Protein AF-A0AAD8J987-F1 (afdb_monomer_lite)

Radius of gyration: 21.92 Å; chains: 1; bounding box: 45×26×71 Å

Structure (mmCIF, N/CA/C/O backbone):
data_AF-A0AAD8J987-F1
#
_entry.id   AF-A0AAD8J987-F1
#
loop_
_atom_site.group_PDB
_atom_site.id
_atom_site.type_symbol
_atom_site.label_atom_id
_atom_site.label_alt_id
_atom_site.label_comp_id
_atom_site.label_asym_id
_atom_site.label_entity_id
_atom_site.label_seq_id
_atom_site.pdbx_PDB_ins_code
_atom_site.Cartn_x
_atom_site.Cartn_y
_atom_site.Cartn_z
_atom_site.occupancy
_atom_site.B_iso_or_equiv
_atom_site.auth_seq_id
_atom_site.auth_comp_id
_atom_site.auth_asym_id
_atom_site.auth_atom_id
_atom_site.pdbx_PDB_model_num
ATOM 1 N N . MET A 1 1 ? 17.288 -4.362 9.609 1.00 29.39 1 MET A N 1
ATOM 2 C CA . MET A 1 1 ? 17.900 -5.371 8.721 1.00 29.39 1 MET A CA 1
ATOM 3 C C . MET A 1 1 ? 17.746 -4.877 7.291 1.00 29.39 1 MET A C 1
ATOM 5 O O . MET A 1 1 ? 16.664 -4.989 6.729 1.00 29.39 1 MET A O 1
ATOM 9 N N . ALA A 1 2 ? 18.769 -4.195 6.774 1.00 28.31 2 ALA A N 1
ATOM 10 C CA . ALA A 1 2 ? 18.808 -3.710 5.397 1.00 28.31 2 ALA A CA 1
ATOM 11 C C . ALA A 1 2 ? 19.316 -4.857 4.513 1.00 28.31 2 ALA A C 1
ATOM 13 O O . ALA A 1 2 ? 20.365 -5.428 4.800 1.00 28.31 2 ALA A O 1
ATOM 14 N N . GLY A 1 3 ? 18.532 -5.257 3.512 1.00 29.38 3 GLY A N 1
ATOM 15 C CA . GLY A 1 3 ? 18.924 -6.315 2.585 1.00 29.38 3 GLY A CA 1
ATOM 16 C C . GLY A 1 3 ? 20.045 -5.828 1.674 1.00 29.38 3 GLY A C 1
ATOM 17 O O . GLY A 1 3 ? 19.872 -4.836 0.972 1.00 29.38 3 GLY A O 1
ATOM 18 N N . ASN A 1 4 ? 21.178 -6.524 1.713 1.00 33.88 4 ASN A N 1
ATOM 19 C CA . ASN A 1 4 ? 22.335 -6.299 0.857 1.00 33.88 4 ASN A CA 1
ATOM 20 C C . ASN A 1 4 ? 22.061 -6.969 -0.504 1.00 33.88 4 ASN A C 1
ATOM 22 O O . ASN A 1 4 ? 22.021 -8.197 -0.573 1.00 33.88 4 ASN A O 1
ATOM 26 N N . TYR A 1 5 ? 21.802 -6.188 -1.556 1.00 32.53 5 TYR A N 1
ATOM 27 C CA . TYR A 1 5 ? 21.678 -6.704 -2.926 1.00 32.53 5 TYR A CA 1
ATOM 28 C C . TYR A 1 5 ? 23.021 -6.546 -3.658 1.00 32.53 5 TYR A C 1
ATOM 30 O O . TYR A 1 5 ? 23.649 -5.496 -3.522 1.00 32.53 5 TYR A O 1
ATOM 38 N N . PRO A 1 6 ? 23.478 -7.563 -4.414 1.00 37.44 6 PRO A N 1
ATOM 39 C CA . PRO A 1 6 ? 24.768 -7.537 -5.097 1.00 37.44 6 PRO A CA 1
ATOM 40 C C . PRO A 1 6 ? 24.805 -6.422 -6.149 1.00 37.44 6 PRO A C 1
ATOM 42 O O . PRO A 1 6 ? 23.872 -6.274 -6.940 1.00 37.44 6 PRO A O 1
ATOM 45 N N . GLY A 1 7 ? 25.886 -5.639 -6.122 1.00 33.97 7 GLY A N 1
ATOM 46 C CA . GLY A 1 7 ? 26.123 -4.516 -7.021 1.00 33.97 7 GLY A CA 1
ATOM 47 C C . GLY A 1 7 ? 26.301 -4.985 -8.458 1.00 33.97 7 GLY A C 1
ATOM 48 O O . GLY A 1 7 ? 27.303 -5.609 -8.794 1.00 33.97 7 GLY A O 1
ATOM 49 N N . TYR A 1 8 ? 25.318 -4.676 -9.296 1.00 37.12 8 TYR A N 1
ATOM 50 C CA . TYR A 1 8 ? 25.505 -4.584 -10.735 1.00 37.12 8 TYR A CA 1
ATOM 51 C C . TYR A 1 8 ? 25.713 -3.102 -11.049 1.00 37.12 8 TYR A C 1
ATOM 53 O O . TYR A 1 8 ? 24.904 -2.263 -10.650 1.00 37.12 8 TYR A O 1
ATOM 61 N N . GLU A 1 9 ? 26.829 -2.769 -11.695 1.00 33.47 9 GLU A N 1
ATOM 62 C CA . GLU A 1 9 ? 27.064 -1.420 -12.202 1.00 33.47 9 GLU A CA 1
ATOM 63 C C . GLU A 1 9 ? 26.035 -1.148 -13.301 1.00 33.47 9 GLU A C 1
ATOM 65 O O . GLU A 1 9 ? 26.096 -1.705 -14.397 1.00 33.47 9 GLU A O 1
ATOM 70 N N . VAL A 1 10 ? 25.028 -0.341 -12.969 1.00 39.53 10 VAL A N 1
ATOM 71 C CA . VAL A 1 10 ? 24.023 0.126 -13.922 1.00 39.53 10 VAL A CA 1
ATOM 72 C C . VAL A 1 10 ? 24.695 1.176 -14.788 1.00 39.53 10 VAL A C 1
ATOM 74 O O . VAL A 1 10 ? 24.845 2.324 -14.374 1.00 39.53 10 VAL A O 1
ATOM 77 N N . CYS A 1 11 ? 25.126 0.786 -15.984 1.00 34.94 11 CYS A N 1
ATOM 78 C CA . CYS A 1 11 ? 25.529 1.750 -16.995 1.00 34.94 11 CYS A CA 1
ATOM 79 C C . CYS A 1 11 ? 24.291 2.601 -17.324 1.00 34.94 11 CYS A C 1
ATOM 81 O O . CYS A 1 11 ? 23.298 2.104 -17.844 1.00 34.94 11 CYS A O 1
ATOM 83 N N . SER A 1 12 ? 24.288 3.875 -16.939 1.00 37.88 12 SER A N 1
ATOM 84 C CA . SER A 1 12 ? 23.154 4.779 -17.132 1.00 37.88 12 SER A CA 1
ATOM 85 C C . SER A 1 12 ? 23.050 5.186 -18.604 1.00 37.88 12 SER A C 1
ATOM 87 O O . SER A 1 12 ? 23.701 6.128 -19.052 1.00 37.88 12 SER A O 1
ATOM 89 N N . ILE A 1 13 ? 22.237 4.463 -19.381 1.00 47.31 13 ILE A N 1
ATOM 90 C CA . ILE A 1 13 ? 22.050 4.715 -20.823 1.00 47.31 13 ILE A CA 1
ATOM 91 C C . ILE A 1 13 ? 21.014 5.835 -21.105 1.00 47.31 13 ILE A C 1
ATOM 93 O O . ILE A 1 13 ? 20.902 6.311 -22.243 1.00 47.31 13 ILE A O 1
ATOM 97 N N . TYR A 1 14 ? 20.305 6.321 -20.079 1.00 47.50 14 TYR A N 1
ATOM 98 C CA . TYR A 1 14 ? 19.336 7.424 -20.155 1.00 47.50 14 TYR A CA 1
ATOM 99 C C . TYR A 1 14 ? 19.762 8.520 -19.173 1.00 47.50 14 TYR A C 1
ATOM 101 O O . TYR A 1 14 ? 19.883 8.244 -17.984 1.00 47.50 14 TYR A O 1
ATOM 109 N N . GLY A 1 15 ? 20.081 9.712 -19.692 1.00 45.66 15 GLY A N 1
ATOM 110 C CA . GLY A 1 15 ? 20.796 10.770 -18.964 1.00 45.66 15 GLY A CA 1
ATOM 111 C C . GLY A 1 15 ? 20.169 11.161 -17.629 1.00 45.66 15 GLY A C 1
ATOM 112 O O . GLY A 1 15 ? 18.961 11.101 -17.511 1.00 45.66 15 GLY A O 1
ATOM 113 N N . ASP A 1 16 ? 21.002 11.530 -16.656 1.00 51.84 16 ASP A N 1
ATOM 114 C CA . ASP A 1 16 ? 20.783 12.301 -15.414 1.00 51.84 16 ASP A CA 1
ATOM 115 C C . ASP A 1 16 ? 19.440 12.193 -14.646 1.00 51.84 16 ASP A C 1
ATOM 117 O O . ASP A 1 16 ? 19.134 13.042 -13.808 1.00 51.84 16 ASP A O 1
ATOM 121 N N . TYR A 1 17 ? 18.608 11.177 -14.877 1.00 58.97 17 TYR A N 1
ATOM 122 C CA . TYR A 1 17 ? 17.356 10.986 -14.149 1.00 58.97 17 TYR A CA 1
ATOM 123 C C . TYR A 1 17 ? 17.608 10.083 -12.941 1.00 58.97 17 TYR A C 1
ATOM 125 O O . TYR A 1 17 ? 17.593 8.856 -13.044 1.00 58.97 17 TYR A O 1
ATOM 133 N N . GLU A 1 18 ? 17.834 10.692 -11.77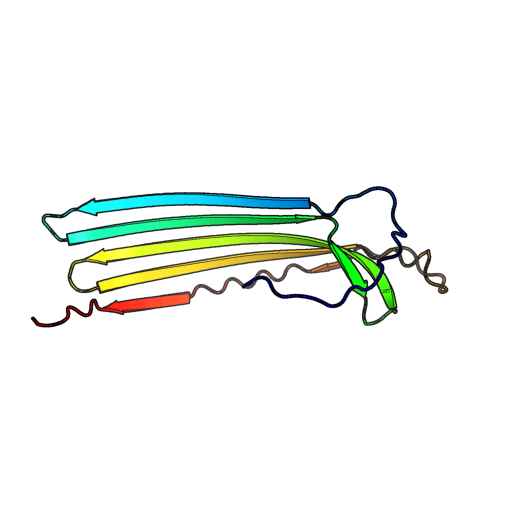7 1.00 74.38 18 GLU A N 1
ATOM 134 C CA . GLU A 1 18 ? 17.949 9.956 -10.518 1.00 74.38 18 GLU A CA 1
ATOM 135 C C . GLU A 1 18 ? 16.638 9.233 -10.170 1.00 74.38 18 GLU A C 1
ATOM 137 O O . GLU A 1 18 ? 15.532 9.769 -10.327 1.00 74.38 18 GLU A O 1
ATOM 142 N N . THR A 1 19 ? 16.750 8.006 -9.650 1.00 83.19 19 THR A N 1
ATOM 143 C CA . THR A 1 19 ? 15.592 7.289 -9.113 1.00 83.19 19 THR A CA 1
ATOM 144 C C . THR A 1 19 ? 15.018 8.072 -7.936 1.00 83.19 19 THR A C 1
ATOM 146 O O . THR A 1 19 ? 15.697 8.327 -6.942 1.00 83.19 19 THR A O 1
ATOM 149 N N . THR A 1 20 ? 13.736 8.422 -8.024 1.00 85.38 20 THR A N 1
ATOM 150 C CA . THR A 1 20 ? 13.057 9.197 -6.981 1.00 85.38 20 THR A CA 1
ATOM 151 C C . THR A 1 20 ? 12.069 8.340 -6.213 1.00 85.38 20 THR A C 1
ATOM 153 O O . THR A 1 20 ? 11.263 7.605 -6.786 1.00 85.38 20 THR A O 1
ATOM 156 N N . TYR A 1 21 ? 12.091 8.496 -4.891 1.00 87.50 21 TYR A N 1
ATOM 157 C CA . TYR A 1 21 ? 11.212 7.793 -3.966 1.00 87.50 21 TYR A CA 1
ATOM 158 C C . TYR A 1 21 ? 10.413 8.820 -3.169 1.00 87.50 21 TYR A C 1
ATOM 160 O O . TYR A 1 21 ? 10.977 9.689 -2.507 1.00 87.50 21 TYR A O 1
ATOM 168 N N . SER A 1 22 ? 9.089 8.715 -3.191 1.00 87.69 22 SER A N 1
ATOM 169 C CA . SER A 1 22 ? 8.215 9.531 -2.351 1.00 87.69 22 SER A CA 1
ATOM 170 C C . SER A 1 22 ? 7.238 8.642 -1.607 1.00 87.69 22 SER A C 1
ATOM 172 O O . SER A 1 22 ? 6.641 7.728 -2.179 1.00 87.69 22 SER A O 1
ATOM 174 N N . SER A 1 23 ? 7.054 8.916 -0.318 1.00 90.06 23 SER A N 1
ATOM 175 C CA . SER A 1 23 ? 6.024 8.256 0.470 1.00 90.06 23 SER A CA 1
ATOM 176 C C . SER A 1 23 ? 5.299 9.256 1.355 1.00 90.06 23 SER A C 1
ATOM 178 O O . SER A 1 23 ? 5.915 10.098 2.007 1.00 90.06 23 SER A O 1
ATOM 180 N N . LYS A 1 24 ? 3.973 9.158 1.382 1.00 90.12 24 LYS A N 1
ATOM 181 C CA . LYS A 1 24 ? 3.101 9.923 2.271 1.00 90.12 24 LYS A CA 1
ATOM 182 C C . LYS A 1 24 ? 2.232 8.954 3.045 1.00 90.12 24 LYS A C 1
ATOM 184 O O . LYS A 1 24 ? 1.735 7.975 2.495 1.00 90.12 24 LYS A O 1
ATOM 189 N N . THR A 1 25 ? 2.058 9.213 4.334 1.00 92.06 25 THR A N 1
ATOM 190 C CA . THR A 1 25 ? 1.175 8.427 5.196 1.00 92.06 25 THR A CA 1
ATOM 191 C C . THR A 1 25 ? 0.208 9.366 5.896 1.00 92.06 25 THR A C 1
ATOM 193 O O . THR A 1 25 ? 0.635 10.283 6.586 1.00 92.06 25 THR A O 1
ATOM 196 N N . PHE A 1 26 ? -1.085 9.102 5.753 1.00 91.44 26 PHE A N 1
ATOM 197 C CA . PHE A 1 26 ? -2.150 9.772 6.483 1.00 91.44 26 PHE A CA 1
ATOM 198 C C . PHE A 1 26 ? -2.739 8.809 7.512 1.00 91.44 26 PHE A C 1
ATOM 200 O O . PHE A 1 26 ? -2.951 7.628 7.221 1.00 91.44 26 PHE A O 1
ATOM 207 N N . ARG A 1 27 ? -2.981 9.294 8.731 1.00 94.44 27 ARG A N 1
ATOM 208 C CA . ARG A 1 27 ? -3.554 8.504 9.824 1.00 94.44 27 ARG A CA 1
ATOM 209 C C . ARG A 1 27 ? -4.601 9.336 10.543 1.00 94.44 27 ARG A C 1
ATOM 211 O O . ARG A 1 27 ? -4.330 10.474 10.900 1.00 94.44 27 ARG A O 1
ATOM 218 N N . ALA A 1 28 ? -5.744 8.723 10.810 1.00 93.50 28 ALA A N 1
ATOM 219 C CA . ALA A 1 28 ? -6.769 9.261 11.689 1.00 93.50 28 ALA A CA 1
ATOM 220 C C . ALA A 1 28 ? -7.198 8.160 12.660 1.00 93.50 28 ALA A C 1
ATOM 222 O O . ALA A 1 28 ? -7.227 6.982 12.291 1.00 93.50 28 ALA A O 1
ATOM 223 N N . LYS A 1 29 ? -7.487 8.530 13.906 1.00 93.81 29 LYS A N 1
ATOM 224 C CA . LYS A 1 29 ? -8.006 7.604 14.912 1.00 93.81 29 LYS A CA 1
ATOM 225 C C . LYS A 1 29 ? -9.082 8.281 15.745 1.00 93.81 29 LYS A C 1
ATOM 227 O O . LYS A 1 29 ? -8.977 9.473 16.023 1.00 93.81 29 LYS A O 1
ATOM 232 N N . HIS A 1 30 ? -10.053 7.493 16.169 1.00 92.44 30 HIS A N 1
ATOM 233 C CA . HIS A 1 30 ? -11.047 7.861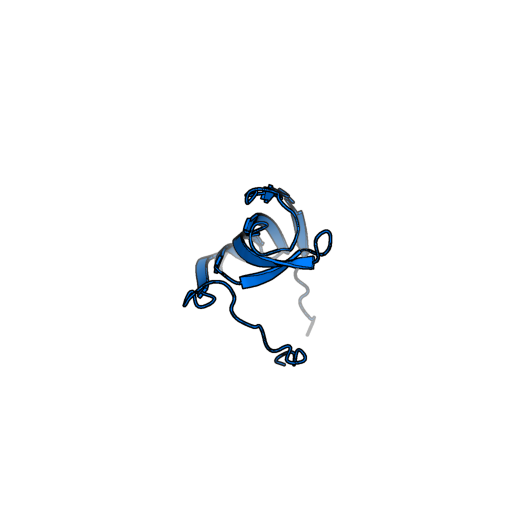 17.158 1.00 92.44 30 HIS A CA 1
ATOM 234 C C . HIS A 1 30 ? -11.204 6.702 18.143 1.00 92.44 30 HIS A C 1
ATOM 236 O O . HIS A 1 30 ? -11.136 5.537 17.759 1.00 92.44 30 HIS A O 1
ATOM 242 N N . GLU A 1 31 ? -11.370 7.023 19.418 1.00 91.44 31 GLU A N 1
ATOM 243 C CA . GLU A 1 31 ? -11.541 6.037 20.478 1.00 91.44 31 GLU A CA 1
ATOM 244 C C . GLU A 1 31 ? -12.499 6.608 21.517 1.00 91.44 31 GLU A C 1
ATOM 246 O O . GLU A 1 31 ? -12.298 7.722 22.006 1.00 91.44 31 GLU A O 1
ATOM 251 N N . ASN A 1 32 ? -13.519 5.833 21.871 1.00 91.00 32 ASN A N 1
ATOM 252 C CA . ASN A 1 32 ? -14.402 6.131 22.983 1.00 91.00 32 ASN A CA 1
ATOM 253 C C . ASN A 1 32 ? -14.170 5.100 24.091 1.00 91.00 32 ASN A C 1
ATOM 255 O O . ASN A 1 32 ? -14.530 3.932 23.973 1.00 91.00 32 ASN A O 1
ATOM 259 N N . LYS A 1 33 ? -13.587 5.551 25.202 1.00 86.12 33 LYS A N 1
ATOM 260 C CA . LYS A 1 33 ? -13.214 4.684 26.328 1.00 86.12 33 LYS A CA 1
ATOM 261 C C . LYS A 1 33 ? -14.408 4.131 27.109 1.00 86.12 33 LYS A C 1
ATOM 263 O O . LYS A 1 33 ? -14.278 3.087 27.740 1.00 86.12 33 LYS A O 1
ATOM 268 N N . GLN A 1 34 ? -15.566 4.793 27.071 1.00 87.38 34 GLN A N 1
ATOM 269 C CA . GLN A 1 34 ? -16.744 4.361 27.832 1.00 87.38 34 GLN A CA 1
ATOM 270 C C . GLN A 1 34 ? -17.309 3.054 27.259 1.00 87.38 34 GLN A C 1
ATOM 272 O O . GLN A 1 34 ? -17.407 2.039 27.953 1.00 87.38 34 GLN A O 1
ATOM 277 N N . ASN A 1 35 ? -17.599 3.046 25.958 1.00 85.00 35 ASN A N 1
ATOM 278 C CA . ASN A 1 35 ? -18.101 1.864 25.254 1.00 85.00 35 ASN A CA 1
ATOM 279 C C . ASN A 1 35 ? -16.977 0.988 24.665 1.00 85.00 35 ASN A C 1
ATOM 281 O O . ASN A 1 35 ? -17.230 -0.149 24.281 1.00 85.00 35 ASN A O 1
ATOM 285 N N . GLY A 1 36 ? -15.730 1.471 24.662 1.00 84.75 36 GLY A N 1
ATOM 286 C CA . GLY A 1 36 ? -14.575 0.797 24.067 1.00 84.75 36 GLY A CA 1
ATOM 287 C C . GLY A 1 36 ? -14.607 0.767 22.540 1.00 84.75 36 GLY A C 1
ATOM 288 O O . GLY A 1 36 ? -13.937 -0.074 21.948 1.00 84.75 36 GLY A O 1
ATOM 289 N N . SER A 1 37 ? -15.395 1.649 21.914 1.00 88.88 37 SER A N 1
ATOM 290 C CA . SER A 1 37 ? -15.433 1.810 20.462 1.00 88.88 37 SER A CA 1
ATOM 291 C C . SER A 1 37 ? -14.110 2.371 19.958 1.00 88.88 37 SER A C 1
ATOM 293 O O . SER A 1 37 ? -13.535 3.293 20.546 1.00 88.88 37 SER A O 1
ATOM 295 N N . TYR A 1 38 ? -13.638 1.817 18.851 1.00 89.12 38 TYR A N 1
ATOM 296 C CA . TYR A 1 38 ? -12.363 2.152 18.251 1.00 89.12 38 TYR A CA 1
ATOM 297 C C . TYR A 1 38 ? -12.482 2.236 16.738 1.00 89.12 38 TYR A C 1
ATOM 299 O O . TYR A 1 38 ? -12.922 1.294 16.082 1.00 89.12 38 TYR A O 1
ATOM 307 N N . GLU A 1 39 ? -11.967 3.324 16.174 1.00 92.88 39 GLU A N 1
ATOM 308 C CA . GLU A 1 39 ? -11.806 3.491 14.740 1.00 92.88 39 GLU A CA 1
ATOM 309 C C . GLU A 1 39 ? -10.402 3.975 14.395 1.00 92.88 39 GLU A C 1
ATOM 311 O O . GLU A 1 39 ? -9.831 4.867 15.028 1.00 92.88 39 GLU A O 1
ATOM 316 N N . ARG A 1 40 ? -9.831 3.414 13.331 1.00 94.56 40 ARG A N 1
ATOM 317 C CA . ARG A 1 40 ? -8.549 3.855 12.793 1.00 94.56 40 ARG A CA 1
ATOM 318 C C . ARG A 1 40 ? -8.529 3.759 11.287 1.00 94.56 40 ARG A C 1
ATOM 320 O O . ARG A 1 40 ? -8.643 2.682 10.711 1.00 94.56 40 ARG A O 1
ATOM 327 N N . PHE A 1 41 ? -8.238 4.883 10.659 1.00 93.38 41 PHE A N 1
ATOM 328 C CA . PHE A 1 41 ? -7.952 4.966 9.242 1.00 93.38 41 PHE A CA 1
ATOM 329 C C . PHE A 1 41 ? -6.455 5.180 9.019 1.00 93.38 41 PHE A C 1
ATOM 331 O O . PHE A 1 41 ? -5.781 5.929 9.731 1.00 93.38 41 PHE A O 1
ATOM 338 N N . THR A 1 42 ? -5.890 4.497 8.033 1.00 93.06 42 THR A N 1
ATOM 339 C CA . THR A 1 42 ? -4.508 4.691 7.598 1.00 93.06 42 THR A CA 1
ATOM 340 C C . THR A 1 42 ? -4.448 4.602 6.084 1.00 93.06 42 THR A C 1
ATOM 342 O O . THR A 1 42 ? -4.751 3.555 5.528 1.00 93.06 42 THR A O 1
ATOM 345 N N . ALA A 1 43 ? -4.008 5.668 5.424 1.00 91.69 43 ALA A N 1
ATOM 346 C CA . ALA A 1 43 ? -3.723 5.674 3.995 1.00 91.69 43 ALA A CA 1
ATOM 347 C C . ALA A 1 43 ? -2.227 5.881 3.758 1.00 91.69 43 ALA A C 1
ATOM 349 O O . ALA A 1 43 ? -1.579 6.645 4.475 1.00 91.69 43 ALA A O 1
ATOM 350 N N . LYS A 1 44 ? -1.665 5.201 2.760 1.00 92.88 44 LYS A N 1
ATOM 351 C CA . LYS A 1 44 ? -0.294 5.418 2.301 1.00 92.88 44 LYS A CA 1
ATOM 352 C C . LYS A 1 44 ? -0.279 5.584 0.794 1.00 92.88 44 LYS A C 1
ATOM 354 O O . LYS A 1 44 ? -0.874 4.780 0.083 1.00 92.88 44 LYS A O 1
ATOM 359 N N . ASP A 1 45 ? 0.445 6.588 0.335 1.00 90.00 45 ASP A N 1
ATOM 360 C CA . ASP A 1 45 ? 0.730 6.839 -1.070 1.00 90.00 45 ASP A CA 1
ATOM 361 C C . ASP A 1 45 ? 2.243 6.699 -1.270 1.00 90.00 45 ASP A C 1
ATOM 363 O O . ASP A 1 45 ? 3.019 7.330 -0.549 1.00 90.00 45 ASP A O 1
ATOM 367 N N . LYS A 1 46 ? 2.665 5.812 -2.170 1.00 91.38 46 LYS A N 1
ATOM 368 C CA . LYS A 1 46 ? 4.066 5.535 -2.489 1.00 91.38 46 LYS A CA 1
ATOM 369 C C . LYS A 1 46 ? 4.283 5.700 -3.981 1.00 91.38 46 LYS A C 1
ATOM 371 O O . LYS A 1 46 ? 3.623 5.020 -4.764 1.00 91.38 46 LYS A O 1
ATOM 376 N N . LYS A 1 47 ? 5.248 6.526 -4.362 1.00 86.94 47 LYS A N 1
ATOM 377 C CA . LYS A 1 47 ? 5.675 6.707 -5.746 1.00 86.94 47 LYS A CA 1
ATOM 378 C C . LYS A 1 47 ? 7.161 6.388 -5.866 1.00 86.94 47 LYS A C 1
ATOM 380 O O . LYS A 1 47 ? 7.959 6.901 -5.086 1.00 86.94 47 LYS A O 1
ATOM 385 N N . VAL A 1 48 ? 7.500 5.559 -6.840 1.00 87.62 48 VAL A N 1
ATOM 386 C CA . VAL A 1 48 ? 8.862 5.307 -7.305 1.00 87.62 48 VAL A CA 1
ATOM 387 C C . VAL A 1 48 ? 8.900 5.729 -8.765 1.00 87.62 48 VAL A C 1
ATOM 389 O O . VAL A 1 48 ? 8.014 5.331 -9.520 1.00 87.62 48 VAL A O 1
ATOM 392 N N . SER A 1 49 ? 9.865 6.557 -9.150 1.00 85.31 49 SER A N 1
ATOM 393 C CA . SER A 1 49 ? 10.033 6.961 -10.551 1.00 85.31 49 SER A CA 1
ATOM 394 C C . SER A 1 49 ? 11.470 6.741 -11.000 1.00 85.31 49 SER A C 1
ATOM 396 O O . SER A 1 49 ? 12.385 6.905 -10.192 1.00 85.31 49 SER A O 1
ATOM 398 N N . HIS A 1 50 ? 11.653 6.420 -12.278 1.00 84.38 50 HIS A N 1
ATOM 399 C CA . HIS A 1 50 ? 12.950 6.140 -12.895 1.00 84.38 50 HIS A CA 1
ATOM 400 C C . HIS A 1 50 ? 13.724 5.001 -12.207 1.00 84.38 50 HIS A C 1
ATOM 402 O O . HIS A 1 50 ? 14.940 5.073 -12.045 1.00 84.38 50 HIS A O 1
ATOM 408 N N . GLU A 1 51 ? 13.037 3.942 -11.763 1.00 82.62 51 GLU A N 1
ATOM 409 C CA . GLU A 1 51 ? 13.730 2.762 -11.236 1.00 82.62 51 GLU A CA 1
ATOM 410 C C . GLU A 1 51 ? 14.300 1.957 -12.415 1.00 82.62 51 GLU A C 1
ATOM 412 O O . GLU A 1 51 ? 13.521 1.554 -13.285 1.00 82.62 51 GLU A O 1
ATOM 417 N N . PRO A 1 52 ? 15.618 1.706 -12.484 1.00 82.50 52 PRO A N 1
ATOM 418 C CA . PRO A 1 52 ? 16.209 0.974 -13.596 1.00 82.50 52 PRO A CA 1
ATOM 419 C C . PRO A 1 52 ? 15.630 -0.441 -13.684 1.00 82.50 52 PRO A C 1
ATOM 421 O O . PRO A 1 52 ? 15.381 -1.110 -12.675 1.00 82.50 52 PRO A O 1
ATOM 424 N N . PHE A 1 53 ? 15.384 -0.913 -14.905 1.00 79.88 53 PHE A N 1
ATOM 425 C CA . PHE A 1 53 ? 14.983 -2.293 -15.135 1.00 79.88 53 PHE A CA 1
ATOM 426 C C . PHE A 1 53 ? 15.477 -2.815 -16.481 1.00 79.88 53 PHE A C 1
ATOM 428 O O . PHE A 1 53 ? 15.595 -2.073 -17.451 1.00 79.88 53 PHE A O 1
ATOM 435 N N . VAL A 1 54 ? 15.692 -4.127 -16.536 1.00 80.44 54 VAL A N 1
ATOM 436 C CA . VAL A 1 54 ? 15.989 -4.851 -17.773 1.00 80.44 54 VAL A CA 1
ATOM 437 C C . VAL A 1 54 ? 14.767 -5.677 -18.152 1.00 80.44 54 VAL A C 1
ATOM 439 O O . VAL A 1 54 ? 14.253 -6.462 -17.343 1.00 80.44 54 VAL A O 1
ATOM 442 N N . ASP A 1 55 ? 14.264 -5.487 -19.368 1.00 76.19 55 ASP A N 1
ATOM 443 C CA . ASP A 1 55 ? 13.179 -6.298 -19.896 1.00 76.19 55 ASP A CA 1
ATOM 444 C C . ASP A 1 55 ? 13.678 -7.710 -20.207 1.00 76.19 55 ASP A C 1
ATOM 446 O O . ASP A 1 55 ? 14.549 -7.915 -21.048 1.00 76.19 55 ASP A O 1
ATOM 450 N N . LYS A 1 56 ? 13.107 -8.709 -19.529 1.00 75.56 56 LYS A N 1
ATOM 451 C CA . LYS A 1 56 ? 13.549 -10.105 -19.650 1.00 75.56 56 LYS A CA 1
ATOM 452 C C . LYS A 1 56 ? 13.313 -10.701 -21.040 1.00 75.56 56 LYS A C 1
ATOM 454 O O . LYS A 1 56 ? 13.962 -11.685 -21.370 1.00 75.56 56 LYS A O 1
ATOM 459 N N . SER A 1 57 ? 12.373 -10.157 -21.818 1.00 72.12 57 SER A N 1
ATOM 460 C CA . SER A 1 57 ? 12.044 -10.687 -23.143 1.00 72.12 57 SER A CA 1
ATOM 461 C C . SER A 1 57 ? 12.977 -10.162 -24.226 1.00 72.12 57 SER A C 1
ATOM 463 O O . SER A 1 57 ? 13.226 -10.879 -25.190 1.00 72.12 57 SER A O 1
ATOM 465 N N . SER A 1 58 ? 13.452 -8.921 -24.105 1.00 70.62 58 SER A N 1
ATOM 466 C CA . SER A 1 58 ? 14.301 -8.295 -25.123 1.00 70.62 58 SER A CA 1
ATOM 467 C C . SER A 1 58 ? 15.739 -8.041 -24.673 1.00 70.62 58 SER A C 1
ATOM 469 O O . SER A 1 58 ? 16.551 -7.624 -25.492 1.00 70.62 58 SER A O 1
ATOM 471 N N . GLY A 1 59 ? 16.056 -8.237 -23.389 1.00 74.56 59 GLY A N 1
ATOM 472 C CA . GLY A 1 59 ? 17.337 -7.841 -22.798 1.00 74.56 59 GLY A CA 1
ATOM 473 C C . GLY A 1 59 ? 17.548 -6.325 -22.771 1.00 74.56 59 GLY A C 1
ATOM 474 O O . GLY A 1 59 ? 18.651 -5.869 -22.497 1.00 74.56 59 GLY A O 1
ATOM 475 N N . CYS A 1 60 ? 16.509 -5.540 -23.075 1.00 73.44 60 CYS A N 1
ATOM 476 C CA . CYS A 1 60 ? 16.631 -4.094 -23.193 1.00 73.44 60 CYS A CA 1
ATOM 477 C C . CYS A 1 60 ? 16.550 -3.417 -21.839 1.00 73.44 60 CYS A C 1
ATOM 479 O O . CYS A 1 60 ? 15.661 -3.706 -21.037 1.00 73.44 60 CYS A O 1
ATOM 481 N N . GLU A 1 61 ? 17.438 -2.458 -21.638 1.00 78.31 61 GLU A N 1
ATOM 482 C CA . GLU A 1 61 ? 17.436 -1.603 -20.466 1.00 78.31 61 GLU A CA 1
ATOM 483 C C . GLU A 1 61 ? 16.426 -0.465 -20.619 1.00 78.31 61 GLU A C 1
ATOM 485 O O . GLU A 1 61 ? 16.182 0.068 -21.708 1.00 78.31 61 GLU A O 1
ATOM 490 N N . GLY A 1 62 ? 15.837 -0.085 -19.497 1.00 79.62 62 GLY A N 1
ATOM 491 C CA . GLY A 1 62 ? 14.886 1.001 -19.397 1.00 79.62 62 GLY A CA 1
ATOM 492 C C . GLY A 1 62 ? 14.650 1.382 -17.944 1.00 79.62 62 GLY A C 1
ATOM 493 O O . GLY A 1 62 ? 15.414 1.014 -17.049 1.00 79.62 62 GLY A O 1
ATOM 494 N N . TYR A 1 63 ? 13.562 2.099 -17.696 1.00 79.44 63 TYR A N 1
ATOM 495 C CA . TYR A 1 63 ? 13.140 2.459 -16.347 1.00 79.44 63 TYR A CA 1
ATOM 496 C C . TYR A 1 63 ? 11.655 2.185 -16.130 1.00 79.44 63 TYR A C 1
ATOM 498 O O . TYR A 1 63 ? 10.849 2.138 -17.061 1.00 79.44 63 TYR A O 1
ATOM 506 N N . LYS A 1 64 ? 11.277 1.957 -14.880 1.00 84.19 64 LYS A N 1
ATOM 507 C CA . LYS A 1 64 ? 9.893 1.738 -14.481 1.00 84.19 64 LYS A CA 1
ATOM 508 C C . LYS A 1 64 ? 9.486 2.765 -13.435 1.00 84.19 64 LYS A C 1
ATOM 510 O O . LYS A 1 64 ? 10.256 3.106 -12.538 1.00 84.19 64 LYS A O 1
ATOM 515 N N . ASP A 1 65 ? 8.235 3.176 -13.543 1.00 83.31 65 ASP A N 1
ATOM 516 C CA . ASP A 1 65 ? 7.553 3.990 -12.557 1.00 83.31 65 ASP A CA 1
ATOM 517 C C . ASP A 1 65 ? 6.508 3.124 -11.853 1.00 83.31 65 ASP A C 1
ATOM 519 O O . ASP A 1 65 ? 5.772 2.352 -12.477 1.00 83.31 65 ASP A O 1
ATOM 523 N N . GLU A 1 66 ? 6.424 3.247 -10.536 1.00 87.25 66 GLU A N 1
ATOM 524 C CA . GLU A 1 66 ? 5.468 2.522 -9.712 1.00 87.25 66 GLU A CA 1
ATOM 525 C C . GLU A 1 66 ? 4.723 3.491 -8.796 1.00 87.25 66 GLU A C 1
ATOM 527 O O . GLU A 1 66 ? 5.318 4.227 -8.010 1.00 87.25 66 GLU A O 1
ATOM 532 N N . HIS A 1 67 ? 3.392 3.454 -8.853 1.00 88.12 67 HIS A N 1
ATOM 533 C CA . HIS A 1 67 ? 2.521 4.195 -7.949 1.00 88.12 67 HIS A CA 1
ATOM 534 C C . HIS A 1 67 ? 1.636 3.227 -7.172 1.00 88.12 67 HIS A C 1
ATOM 536 O O . HIS A 1 67 ? 0.815 2.515 -7.747 1.00 88.12 67 HIS A O 1
ATOM 542 N N . THR A 1 68 ? 1.799 3.199 -5.852 1.00 89.38 68 THR A N 1
ATOM 543 C CA . THR A 1 68 ? 1.036 2.333 -4.953 1.00 89.38 68 THR A CA 1
ATOM 544 C C . THR A 1 68 ? 0.268 3.169 -3.937 1.00 89.38 68 THR A C 1
ATOM 546 O O . THR A 1 68 ? 0.860 3.874 -3.120 1.00 89.38 68 THR A O 1
ATOM 549 N N . LYS A 1 69 ? -1.058 3.035 -3.932 1.00 89.31 69 LYS A N 1
ATOM 550 C CA . LYS A 1 69 ? -1.950 3.601 -2.917 1.00 89.31 69 LYS A CA 1
ATOM 551 C C . LYS A 1 69 ? -2.536 2.479 -2.075 1.00 89.31 69 LYS A C 1
ATOM 553 O O . LYS A 1 69 ? -3.166 1.570 -2.601 1.00 89.31 69 LYS A O 1
ATOM 558 N N . THR A 1 70 ? -2.371 2.559 -0.762 1.00 90.56 70 THR A N 1
ATOM 559 C CA . THR A 1 70 ? -2.979 1.624 0.195 1.00 90.56 70 THR A CA 1
ATOM 560 C C . THR A 1 70 ? -3.857 2.380 1.174 1.00 90.56 70 THR A C 1
ATOM 562 O O . THR A 1 70 ? -3.527 3.489 1.587 1.00 90.56 70 THR A O 1
ATOM 565 N N . SER A 1 71 ? -4.970 1.778 1.567 1.00 90.19 71 SER A N 1
ATOM 566 C CA . SER A 1 71 ? -5.837 2.281 2.624 1.00 90.19 71 SER A CA 1
ATOM 567 C C . SER A 1 71 ? -6.299 1.125 3.496 1.00 90.19 71 SER A C 1
ATOM 569 O O . SER A 1 71 ? -6.778 0.111 2.990 1.00 90.19 71 SER A O 1
ATOM 571 N N . THR A 1 72 ? -6.183 1.303 4.803 1.00 93.06 72 THR A N 1
ATOM 572 C CA . THR A 1 72 ? -6.663 0.376 5.817 1.00 93.06 72 THR A CA 1
ATOM 573 C C . THR A 1 72 ? -7.620 1.117 6.738 1.00 93.06 72 THR A C 1
ATOM 575 O O . THR A 1 72 ? -7.258 2.153 7.297 1.00 93.06 72 THR A O 1
ATOM 578 N N . TYR A 1 73 ? -8.818 0.574 6.918 1.00 92.56 73 TYR A N 1
ATOM 579 C CA . TYR A 1 73 ? -9.795 1.046 7.891 1.00 92.56 73 TYR A CA 1
ATOM 580 C C . TYR A 1 73 ? -10.049 -0.053 8.918 1.00 92.56 73 TYR A C 1
ATOM 582 O O . TYR A 1 73 ? -10.300 -1.199 8.556 1.00 92.56 73 TYR A O 1
ATOM 590 N N . LYS A 1 74 ? -9.940 0.282 10.199 1.00 93.00 74 LYS A N 1
ATOM 591 C CA . LYS A 1 74 ? -10.241 -0.599 11.325 1.00 93.00 74 LYS A CA 1
ATOM 592 C C . LYS A 1 74 ? -11.383 0.014 12.112 1.00 93.00 74 LYS A C 1
ATOM 594 O O . LYS A 1 74 ? -11.298 1.192 12.440 1.00 93.00 74 LYS A O 1
ATOM 599 N N . THR A 1 75 ? -12.391 -0.780 12.434 1.00 93.12 75 THR A N 1
ATOM 600 C CA . THR A 1 75 ? -13.492 -0.387 13.320 1.00 93.12 75 THR A CA 1
ATOM 601 C C . THR A 1 75 ? -13.830 -1.551 14.240 1.00 93.12 75 THR A C 1
ATOM 603 O O . THR A 1 75 ? -13.772 -2.708 13.813 1.00 93.12 75 THR A O 1
ATOM 606 N N . GLY A 1 76 ? -14.104 -1.283 15.508 1.00 91.19 76 GLY A N 1
ATOM 607 C CA . GLY A 1 76 ? -14.304 -2.330 16.496 1.00 91.19 76 GLY A CA 1
ATOM 608 C C . GLY A 1 76 ? -14.715 -1.815 17.861 1.00 91.19 76 GLY A C 1
ATOM 609 O O . GLY A 1 76 ? -14.896 -0.619 18.071 1.00 91.19 76 GLY A O 1
ATOM 610 N N . ASP A 1 77 ? -14.841 -2.756 18.782 1.00 89.12 77 ASP A N 1
ATOM 611 C CA . ASP A 1 77 ? -15.213 -2.549 20.172 1.00 89.12 77 ASP A CA 1
ATOM 612 C C . ASP A 1 77 ? -14.331 -3.415 21.097 1.00 89.12 77 ASP A C 1
ATOM 614 O O . ASP A 1 77 ? -13.311 -3.981 20.681 1.00 89.12 77 ASP A O 1
ATOM 618 N N . LYS A 1 78 ? -14.740 -3.555 22.363 1.00 85.31 78 LYS A N 1
ATOM 619 C CA . LYS A 1 78 ? -14.068 -4.403 23.365 1.00 85.31 78 LYS A CA 1
ATOM 620 C C . LYS A 1 78 ? -14.028 -5.890 22.992 1.00 85.31 78 LYS A C 1
ATOM 622 O O . LYS A 1 78 ? -13.228 -6.629 23.553 1.00 85.31 78 LYS A O 1
ATOM 627 N N . ASN A 1 79 ? -14.855 -6.341 22.049 1.00 85.50 79 ASN A N 1
ATOM 628 C CA . ASN A 1 79 ? -14.939 -7.742 21.633 1.00 85.50 79 ASN A CA 1
ATOM 629 C C . ASN A 1 79 ? -14.041 -8.053 20.427 1.00 85.50 79 ASN A C 1
ATOM 631 O O . ASN A 1 79 ? -13.797 -9.222 20.109 1.00 85.50 79 ASN A O 1
ATOM 635 N N . GLY A 1 80 ? -13.546 -7.028 19.733 1.00 86.12 80 GLY A N 1
ATOM 636 C CA . GLY A 1 80 ? -12.644 -7.183 18.600 1.00 86.12 80 GLY A CA 1
ATOM 637 C C . GLY A 1 80 ? -12.781 -6.062 17.583 1.00 86.12 80 GLY A C 1
ATOM 638 O O . GLY A 1 80 ? -13.477 -5.076 17.795 1.00 86.12 80 GLY A O 1
ATOM 639 N N . TYR A 1 81 ? -12.138 -6.234 16.432 1.00 89.25 81 TYR A N 1
ATOM 640 C CA . TYR A 1 81 ? -12.243 -5.291 15.325 1.00 89.25 81 TYR A CA 1
ATOM 641 C C . TYR A 1 81 ? -12.387 -5.988 13.976 1.00 89.25 81 TYR A C 1
ATOM 643 O O . TYR A 1 81 ? -11.957 -7.126 13.763 1.00 89.25 81 TYR A O 1
ATOM 651 N N . THR A 1 82 ? -12.979 -5.255 13.044 1.00 89.81 82 THR A N 1
ATOM 652 C CA . THR A 1 82 ? -12.994 -5.565 11.620 1.00 89.81 82 THR A CA 1
ATOM 653 C C . THR A 1 82 ? -11.979 -4.676 10.921 1.00 89.81 82 THR A C 1
ATOM 655 O O . THR A 1 82 ? -11.934 -3.466 11.144 1.00 89.81 82 THR A O 1
ATOM 658 N N . GLU A 1 83 ? -11.141 -5.278 10.085 1.00 90.69 83 GLU A N 1
ATOM 659 C CA . GLU A 1 83 ? -10.165 -4.573 9.261 1.00 90.69 83 GLU A CA 1
ATOM 660 C C . GLU A 1 83 ? -10.543 -4.701 7.789 1.00 90.69 83 GLU A C 1
ATOM 662 O O . GLU A 1 83 ? -10.707 -5.809 7.279 1.00 90.69 83 GLU A O 1
ATOM 667 N N . TYR A 1 84 ? -10.629 -3.558 7.118 1.00 88.69 84 TYR A N 1
ATOM 668 C CA . TYR A 1 84 ? -10.810 -3.423 5.682 1.00 88.69 84 TYR A CA 1
ATOM 669 C C . TYR A 1 84 ? -9.503 -2.944 5.075 1.00 88.69 84 TYR A C 1
ATOM 671 O O . TYR A 1 84 ? -8.973 -1.904 5.476 1.00 88.69 84 TYR A O 1
ATOM 679 N N . HIS A 1 85 ? -8.994 -3.682 4.097 1.00 88.56 85 HIS A N 1
ATOM 680 C CA . HIS A 1 85 ? -7.785 -3.313 3.381 1.00 88.56 85 HIS A CA 1
ATOM 681 C C . HIS A 1 85 ? -8.055 -3.184 1.885 1.00 88.56 85 HIS A C 1
ATOM 683 O O . HIS A 1 85 ? -8.680 -4.053 1.276 1.00 88.56 85 HIS A O 1
ATOM 689 N N . ARG A 1 86 ? -7.545 -2.098 1.303 1.00 87.38 86 ARG A N 1
ATOM 690 C CA . ARG A 1 86 ? -7.548 -1.837 -0.133 1.00 87.38 86 ARG A CA 1
ATOM 691 C C . ARG A 1 86 ? -6.158 -1.401 -0.570 1.00 87.38 86 ARG A C 1
ATOM 693 O O . ARG A 1 86 ? -5.565 -0.502 0.025 1.00 87.38 86 ARG A O 1
ATOM 700 N N . GLU A 1 87 ? -5.692 -1.987 -1.661 1.00 89.06 87 GLU A N 1
ATOM 701 C CA . GLU A 1 87 ? -4.466 -1.609 -2.355 1.00 89.06 87 GLU A CA 1
ATOM 702 C C . GLU A 1 87 ? -4.783 -1.352 -3.832 1.00 89.06 87 GLU A C 1
ATOM 704 O O . GLU A 1 87 ? -5.569 -2.070 -4.449 1.00 89.06 87 GLU A O 1
ATOM 709 N N . VAL A 1 88 ? -4.201 -0.294 -4.389 1.00 83.44 88 VAL A N 1
ATOM 710 C CA . VAL A 1 88 ? -4.220 0.030 -5.815 1.00 83.44 88 VAL A CA 1
ATOM 711 C C . VAL A 1 88 ? -2.778 0.239 -6.242 1.00 83.44 88 VAL A C 1
ATOM 713 O O . VAL A 1 88 ? -2.068 1.046 -5.640 1.00 83.44 88 VAL A O 1
ATOM 716 N N . LYS A 1 89 ? -2.353 -0.481 -7.279 1.00 85.25 89 LYS A N 1
ATOM 717 C CA . LYS A 1 89 ? -0.972 -0.483 -7.746 1.00 85.25 89 LYS A CA 1
ATOM 718 C C . LYS A 1 89 ? -0.908 -0.313 -9.259 1.00 85.25 89 LYS A C 1
ATOM 720 O O . LYS A 1 89 ? -1.356 -1.187 -9.993 1.00 85.25 89 LYS A O 1
ATOM 725 N N . VAL A 1 90 ? -0.300 0.781 -9.700 1.00 82.00 90 VAL A N 1
ATOM 726 C CA . VAL A 1 90 ? -0.065 1.097 -11.112 1.00 82.00 90 VAL A CA 1
ATOM 727 C C . VAL A 1 90 ? 1.430 0.996 -11.386 1.00 82.00 90 VAL A C 1
ATOM 729 O O . VAL A 1 90 ? 2.236 1.547 -10.635 1.00 82.00 90 VAL A O 1
ATOM 732 N N . LYS A 1 91 ? 1.803 0.286 -12.452 1.00 82.81 91 LYS A N 1
ATOM 733 C CA . LYS A 1 91 ? 3.189 0.164 -12.907 1.00 82.81 91 LYS A CA 1
ATOM 734 C C . LYS A 1 91 ? 3.278 0.600 -14.360 1.00 82.81 91 LYS A C 1
ATOM 736 O O . LYS A 1 91 ? 2.532 0.106 -15.201 1.00 82.81 91 LYS A O 1
ATOM 741 N N . VAL A 1 92 ? 4.215 1.481 -14.667 1.00 78.19 92 VAL A N 1
ATOM 742 C CA . VAL A 1 92 ? 4.494 1.908 -16.037 1.00 78.19 92 VAL A CA 1
ATOM 743 C C . VAL A 1 92 ? 5.927 1.530 -16.364 1.00 78.19 92 VAL A C 1
ATOM 745 O O . VAL A 1 92 ? 6.836 1.791 -15.584 1.00 78.19 92 VAL A O 1
ATOM 748 N N . LYS A 1 93 ? 6.123 0.858 -17.497 1.00 78.19 93 LYS A N 1
ATOM 749 C CA . LYS A 1 93 ? 7.443 0.455 -17.978 1.00 78.19 93 LYS A CA 1
ATOM 750 C C . LYS A 1 93 ? 7.819 1.290 -19.191 1.00 78.19 93 LYS A C 1
ATOM 752 O O . LYS A 1 93 ? 7.047 1.386 -20.148 1.00 78.19 93 LYS A O 1
ATOM 757 N N . HIS A 1 94 ? 9.025 1.830 -19.164 1.00 73.44 94 HIS A N 1
ATOM 758 C CA . HIS A 1 94 ? 9.613 2.611 -20.237 1.00 73.44 94 HIS A CA 1
ATOM 759 C C . HIS A 1 94 ? 10.834 1.857 -20.757 1.00 73.44 94 HIS A C 1
ATOM 761 O O . HIS A 1 94 ? 11.834 1.747 -20.056 1.00 73.44 94 HIS A O 1
ATOM 767 N N . VAL A 1 95 ? 10.728 1.301 -21.965 1.00 66.69 95 VAL A N 1
ATOM 768 C CA . VAL A 1 95 ? 11.830 0.608 -22.650 1.00 66.69 95 VAL A CA 1
ATOM 769 C C . VAL A 1 95 ? 12.131 1.346 -23.937 1.00 66.69 95 VAL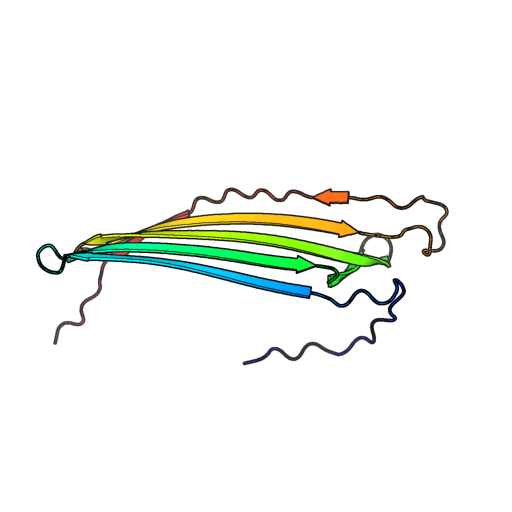 A C 1
ATOM 771 O O . VAL A 1 95 ? 11.236 1.549 -24.764 1.00 66.69 95 VAL A O 1
ATOM 774 N N . ASP A 1 96 ? 13.395 1.694 -24.127 1.00 64.12 96 ASP A N 1
ATOM 775 C CA . ASP A 1 96 ? 13.871 2.311 -25.356 1.00 64.12 96 ASP A CA 1
ATOM 776 C C . ASP A 1 96 ? 14.484 1.235 -26.256 1.00 64.12 96 ASP A C 1
ATOM 778 O O . ASP A 1 96 ? 15.669 0.909 -26.225 1.00 64.12 96 ASP A O 1
ATOM 782 N N . TYR A 1 97 ? 13.625 0.662 -27.097 1.00 59.28 97 TYR A N 1
ATOM 783 C CA . TYR A 1 97 ? 14.000 -0.380 -28.055 1.00 59.28 97 TYR A CA 1
ATOM 784 C C . TYR A 1 97 ? 14.925 0.117 -29.182 1.00 59.28 97 TYR A C 1
ATOM 786 O O . TYR A 1 97 ? 15.466 -0.700 -29.915 1.00 59.28 97 TYR A O 1
ATOM 794 N N . GLY A 1 98 ? 15.140 1.434 -29.312 1.00 52.12 98 GLY A N 1
ATOM 795 C CA . GLY A 1 98 ? 15.971 2.026 -30.368 1.00 52.12 98 GLY A CA 1
ATOM 796 C C . GLY A 1 98 ? 17.487 1.906 -30.159 1.00 52.12 98 GLY A C 1
ATOM 797 O O . GLY A 1 98 ? 18.223 2.000 -31.135 1.00 52.12 98 GLY A O 1
ATOM 798 N N . LYS A 1 99 ? 17.961 1.694 -28.920 1.00 52.81 99 LYS A N 1
ATOM 799 C CA . LYS A 1 99 ? 19.385 1.427 -28.614 1.00 52.81 99 LYS A CA 1
ATOM 800 C C . LYS A 1 99 ? 19.718 -0.067 -28.548 1.00 52.81 99 LYS A C 1
ATOM 802 O O . LYS A 1 99 ? 20.887 -0.437 -28.582 1.00 52.81 99 LYS A O 1
ATOM 807 N N . CYS A 1 100 ? 18.702 -0.923 -28.470 1.00 44.91 100 CYS A N 1
ATOM 808 C CA . CYS A 1 100 ? 18.858 -2.359 -28.653 1.00 44.91 100 CYS A CA 1
ATOM 809 C C . CYS A 1 100 ? 18.956 -2.658 -30.149 1.00 44.91 100 CYS A C 1
ATOM 811 O O . CYS A 1 100 ? 18.258 -2.046 -30.949 1.00 44.91 100 CYS A O 1
ATOM 813 N N . ASN A 1 101 ? 19.804 -3.606 -30.527 1.00 47.09 101 ASN A N 1
ATOM 814 C CA . ASN A 1 101 ? 20.250 -3.861 -31.899 1.00 47.09 101 ASN A CA 1
ATOM 815 C C . ASN A 1 101 ? 19.177 -4.476 -32.840 1.00 47.09 101 ASN A C 1
ATOM 817 O O . ASN A 1 101 ? 19.450 -5.415 -33.578 1.00 47.09 101 ASN A O 1
ATOM 821 N N . ASN A 1 102 ? 17.931 -3.999 -32.795 1.00 45.88 102 ASN A N 1
ATOM 822 C CA . ASN A 1 102 ? 16.825 -4.448 -33.633 1.00 45.88 102 ASN A CA 1
ATOM 823 C C . ASN A 1 102 ? 15.815 -3.310 -33.851 1.00 45.88 102 ASN A C 1
ATOM 825 O O . ASN A 1 102 ? 15.042 -3.008 -32.951 1.00 45.88 102 ASN A O 1
ATOM 829 N N . ASN A 1 103 ? 15.837 -2.742 -35.063 1.00 45.38 103 ASN A N 1
ATOM 830 C CA . ASN A 1 103 ? 14.908 -1.871 -35.824 1.00 45.38 103 ASN A CA 1
ATOM 831 C C . ASN A 1 103 ? 13.451 -1.580 -35.356 1.00 45.38 103 ASN A C 1
ATOM 833 O O . ASN A 1 103 ? 12.600 -1.260 -36.186 1.00 45.38 103 ASN A O 1
ATOM 837 N N . ASN A 1 104 ? 13.102 -1.609 -34.073 1.00 47.69 104 ASN A N 1
ATOM 838 C CA . ASN A 1 104 ? 11.732 -1.419 -33.606 1.00 47.69 104 ASN A CA 1
ATOM 839 C C . ASN A 1 104 ? 11.615 -0.194 -32.693 1.00 47.69 104 ASN A C 1
ATOM 841 O O . ASN A 1 104 ? 12.227 -0.110 -31.634 1.00 47.69 104 ASN A O 1
ATOM 845 N N . LYS A 1 105 ? 10.793 0.767 -33.134 1.00 45.94 105 LYS A N 1
ATOM 846 C CA . LYS A 1 105 ? 10.460 2.021 -32.438 1.00 45.94 105 LYS A CA 1
ATOM 847 C C . LYS A 1 105 ? 10.055 1.767 -30.977 1.00 45.94 105 LYS A C 1
ATOM 849 O O . LYS A 1 105 ? 9.331 0.811 -30.698 1.00 45.94 105 LYS A O 1
ATOM 854 N N . ALA A 1 106 ? 10.481 2.654 -30.072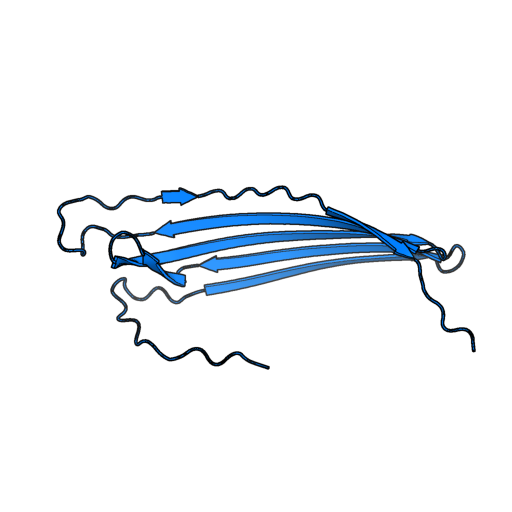 1.00 48.53 106 ALA A N 1
ATOM 855 C CA . ALA A 1 106 ? 10.163 2.615 -28.645 1.00 48.53 106 ALA A CA 1
ATOM 856 C C . ALA A 1 106 ? 8.655 2.398 -28.399 1.00 48.53 106 ALA A C 1
ATOM 858 O O . ALA A 1 106 ? 7.815 3.146 -28.904 1.00 48.53 106 ALA A O 1
ATOM 859 N N . LYS A 1 107 ? 8.299 1.364 -27.627 1.00 50.62 107 LYS A N 1
ATOM 860 C CA . LYS A 1 107 ? 6.915 1.050 -27.249 1.00 50.62 107 LYS A CA 1
ATOM 861 C C . LYS A 1 107 ? 6.728 1.349 -25.765 1.00 50.62 107 LYS A C 1
ATOM 863 O O . LYS A 1 107 ? 7.296 0.665 -24.918 1.00 50.62 107 LYS A O 1
ATOM 868 N N . ARG A 1 108 ? 5.886 2.333 -25.432 1.00 49.06 108 ARG A N 1
ATOM 869 C CA . ARG A 1 108 ? 5.350 2.473 -24.068 1.00 49.06 108 ARG A CA 1
ATOM 870 C C . ARG A 1 108 ? 4.354 1.342 -23.830 1.00 49.06 108 ARG A C 1
ATOM 872 O O . ARG A 1 108 ? 3.368 1.241 -24.556 1.00 49.06 108 ARG A O 1
ATOM 879 N N . SER A 1 109 ? 4.602 0.503 -22.827 1.00 53.91 109 SER A N 1
ATOM 880 C CA . SER A 1 109 ? 3.638 -0.510 -22.387 1.00 53.91 109 SER A CA 1
ATOM 881 C C . SER A 1 109 ? 3.012 -0.067 -21.066 1.00 53.91 109 SER A C 1
ATOM 883 O O . SER A 1 109 ? 3.697 0.153 -20.066 1.00 53.91 109 SER A O 1
ATOM 885 N N . TYR A 1 110 ? 1.694 0.120 -21.082 1.00 48.59 110 TYR A N 1
ATOM 886 C CA . TYR A 1 110 ? 0.914 0.434 -19.891 1.00 48.59 110 TYR A CA 1
ATOM 887 C C . TYR A 1 110 ? 0.374 -0.871 -19.308 1.00 48.59 110 TYR A C 1
ATOM 889 O O . TYR A 1 110 ? -0.353 -1.594 -19.987 1.00 48.59 110 TYR A O 1
ATOM 897 N N . TYR A 1 111 ? 0.747 -1.184 -18.067 1.00 49.78 111 TYR A N 1
ATOM 898 C CA . TYR A 1 111 ? 0.216 -2.335 -17.344 1.00 49.78 111 TYR A CA 1
ATOM 899 C C . TYR A 1 111 ? -0.477 -1.851 -16.071 1.00 49.78 111 TYR A C 1
ATOM 901 O O . TYR A 1 111 ? 0.146 -1.668 -15.023 1.00 49.78 111 TYR A O 1
ATOM 909 N N . ASP A 1 112 ? -1.788 -1.636 -16.164 1.00 42.62 112 ASP A N 1
ATOM 910 C CA . ASP A 1 112 ? -2.619 -1.440 -14.981 1.00 42.62 112 ASP A CA 1
ATOM 911 C C . ASP A 1 112 ? -2.950 -2.799 -14.360 1.00 42.62 112 ASP A C 1
ATOM 913 O O . ASP A 1 112 ? -3.875 -3.495 -14.773 1.00 42.62 112 ASP A O 1
ATOM 917 N N . SER A 1 113 ? -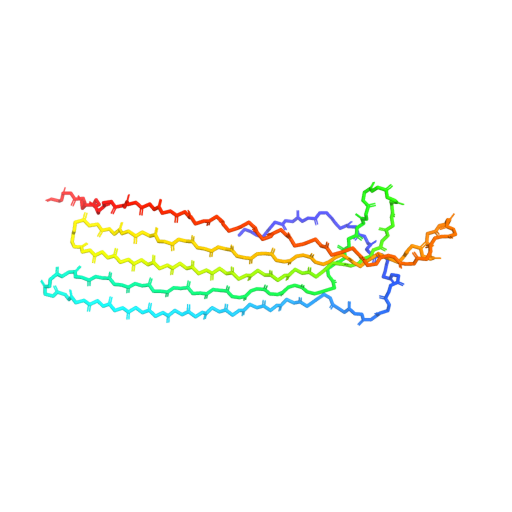2.187 -3.189 -13.339 1.00 48.16 113 SER A N 1
ATOM 918 C CA . SER A 1 113 ? -2.611 -4.245 -12.423 1.00 48.16 113 SER A CA 1
ATOM 919 C C . SER A 1 113 ? -3.511 -3.659 -11.344 1.00 48.16 113 SER A C 1
ATOM 921 O O . SER A 1 113 ? -3.142 -3.632 -10.167 1.00 48.16 113 SER A O 1
ATOM 923 N N . SER A 1 114 ? -4.708 -3.213 -11.718 1.00 41.53 114 SER A N 1
ATOM 924 C CA . SER A 1 114 ? -5.745 -2.810 -10.770 1.00 41.53 114 SER A CA 1
ATOM 925 C C . SER A 1 114 ? -6.342 -4.041 -10.071 1.00 41.53 114 SER A C 1
ATOM 927 O O . SER A 1 114 ? -7.518 -4.373 -10.182 1.00 41.53 114 SER A O 1
ATOM 929 N N . SER A 1 115 ? -5.517 -4.735 -9.282 1.00 47.28 115 SER A N 1
ATOM 930 C CA . SER A 1 115 ? -5.956 -5.767 -8.347 1.00 47.28 115 SER A CA 1
ATOM 931 C C . SER A 1 115 ? -6.717 -5.096 -7.201 1.00 47.28 115 SER A C 1
ATOM 933 O O . SER A 1 115 ? -6.147 -4.807 -6.150 1.00 47.28 115 SER A O 1
ATOM 935 N N . LYS A 1 116 ? -8.022 -4.865 -7.385 1.00 47.78 116 LYS A N 1
ATOM 936 C CA . LYS A 1 116 ? -8.959 -4.487 -6.314 1.00 47.78 116 LYS A CA 1
ATOM 937 C C . LYS A 1 116 ? -9.169 -5.680 -5.368 1.00 47.78 116 LYS A C 1
ATOM 939 O O . LYS A 1 116 ? -10.238 -6.279 -5.339 1.00 47.78 116 LYS A O 1
ATOM 944 N N . LYS A 1 117 ? -8.141 -6.064 -4.607 1.00 50.38 117 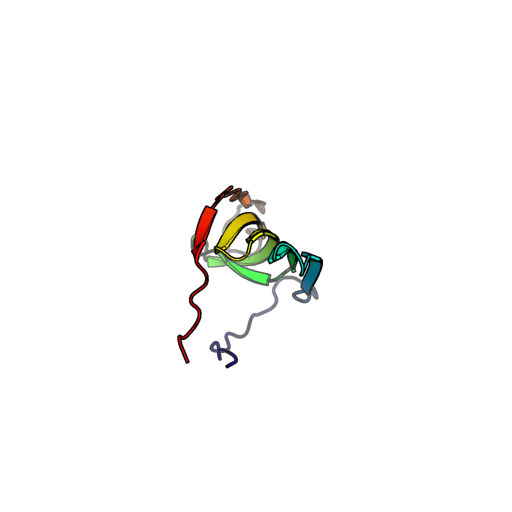LYS A N 1
ATOM 945 C CA . LYS A 1 117 ? -8.279 -7.057 -3.534 1.00 50.38 117 LYS A CA 1
ATOM 946 C C . LYS A 1 117 ? -8.834 -6.353 -2.305 1.00 50.38 117 LYS A C 1
ATOM 948 O O . LYS A 1 117 ? -8.089 -5.759 -1.532 1.00 50.38 117 LYS A O 1
ATOM 953 N N . ASN A 1 118 ? -10.155 -6.393 -2.167 1.00 49.53 118 ASN A N 1
ATOM 954 C CA . ASN A 1 118 ? -10.821 -6.036 -0.924 1.00 49.53 118 ASN A CA 1
ATOM 955 C C . ASN A 1 118 ? -10.713 -7.242 0.010 1.00 49.53 118 ASN A C 1
ATOM 957 O O . ASN A 1 118 ? -11.457 -8.207 -0.136 1.00 49.53 118 ASN A O 1
ATOM 961 N N . ASN A 1 119 ? -9.765 -7.194 0.942 1.00 66.00 119 ASN A N 1
ATOM 962 C CA . ASN A 1 119 ? -9.648 -8.211 1.980 1.00 66.00 119 ASN A CA 1
ATOM 963 C C . ASN A 1 119 ? -10.283 -7.674 3.262 1.00 66.00 119 ASN A C 1
ATOM 965 O O . ASN A 1 119 ? -9.933 -6.581 3.717 1.00 66.00 119 ASN A O 1
ATOM 969 N N . TYR A 1 120 ? -11.198 -8.455 3.835 1.00 67.31 120 TYR A N 1
ATOM 970 C CA . TYR A 1 120 ? -11.752 -8.212 5.160 1.00 67.31 120 TYR A CA 1
ATOM 971 C C . TYR A 1 120 ? -11.320 -9.332 6.106 1.00 67.31 120 TYR A C 1
ATOM 973 O O . TYR A 1 120 ? -11.232 -10.495 5.712 1.00 67.31 120 TYR A O 1
ATOM 981 N N . LYS A 1 121 ? -11.032 -8.983 7.359 1.00 79.38 121 LYS A N 1
ATOM 982 C CA . LYS A 1 121 ? -10.803 -9.960 8.431 1.00 79.38 121 LYS A CA 1
ATOM 983 C C . LYS A 1 121 ? -11.398 -9.457 9.738 1.00 79.38 121 LYS A C 1
ATOM 985 O O . LYS A 1 121 ? -11.347 -8.259 10.025 1.00 79.38 121 LYS A O 1
ATOM 990 N N . ARG A 1 122 ? -11.928 -10.385 10.534 1.00 70.56 122 ARG A N 1
ATOM 991 C CA . ARG A 1 122 ? -12.395 -10.137 11.901 1.00 70.56 122 ARG A CA 1
ATOM 992 C C . ARG A 1 122 ? -11.351 -10.671 12.874 1.00 70.56 122 ARG A C 1
ATOM 994 O O . ARG A 1 122 ? -10.930 -11.816 12.747 1.00 70.56 122 ARG A O 1
ATOM 1001 N N . VAL A 1 123 ? -10.925 -9.843 13.820 1.00 77.44 123 VAL A N 1
ATOM 1002 C CA . VAL A 1 123 ? -9.912 -10.187 14.825 1.00 77.44 123 VAL A CA 1
ATOM 1003 C C . VAL A 1 123 ? -10.530 -9.994 16.206 1.00 77.44 123 VAL A C 1
ATOM 1005 O O . VAL A 1 123 ? -11.102 -8.937 16.468 1.00 77.44 123 VAL A O 1
ATOM 1008 N N . LYS A 1 124 ? -10.447 -11.008 17.074 1.00 76.81 124 LYS A N 1
ATOM 1009 C CA . LYS A 1 124 ? -10.849 -10.904 18.486 1.00 76.81 124 LYS A CA 1
ATOM 1010 C C . LYS A 1 124 ? -9.678 -10.391 19.320 1.00 76.81 124 LYS A C 1
ATOM 1012 O O . LYS A 1 124 ? -8.531 -10.704 19.009 1.00 76.81 124 LYS A O 1
ATOM 1017 N N . TRP A 1 125 ? -9.967 -9.632 20.372 1.00 60.28 125 TRP A N 1
ATOM 1018 C CA . TRP A 1 125 ? -8.955 -9.313 21.375 1.00 60.28 125 TRP A CA 1
ATOM 1019 C C . TRP A 1 125 ? -8.651 -10.564 22.206 1.00 60.28 125 TRP A C 1
ATOM 1021 O O . TRP A 1 125 ? -9.574 -11.233 22.666 1.00 60.28 125 TRP A O 1
ATOM 1031 N N . SER A 1 126 ? -7.372 -10.891 22.377 1.00 55.91 126 SER A N 1
ATOM 1032 C CA . SER A 1 126 ? -6.905 -11.803 23.420 1.00 55.91 126 SER A CA 1
ATOM 1033 C C . SER A 1 126 ? -6.427 -10.944 24.583 1.00 55.91 126 SER A C 1
ATOM 1035 O O . SER A 1 126 ? -5.488 -10.166 24.419 1.00 55.91 126 SER A O 1
ATOM 1037 N N . TYR A 1 127 ? -7.100 -11.045 25.722 1.00 45.72 127 TYR A N 1
ATOM 1038 C CA . TYR A 1 127 ? -6.572 -10.534 26.979 1.00 45.72 127 TYR A CA 1
ATOM 1039 C C . TYR A 1 127 ? -5.881 -11.705 27.670 1.00 45.72 127 TYR A C 1
ATOM 1041 O O . TYR A 1 127 ? -6.509 -12.752 27.840 1.00 45.72 127 TYR A O 1
ATOM 1049 N N . ASP A 1 128 ? -4.604 -11.547 28.012 1.00 49.44 128 ASP A N 1
ATOM 1050 C CA . ASP A 1 128 ? -3.935 -12.481 28.914 1.00 49.44 128 ASP A CA 1
ATOM 1051 C C . ASP A 1 128 ? -4.675 -12.411 30.258 1.00 49.44 128 ASP A C 1
ATOM 1053 O O . ASP A 1 128 ? -4.916 -11.321 30.782 1.00 49.44 128 ASP A O 1
ATOM 1057 N N . GLN A 1 129 ? -5.145 -13.557 30.757 1.00 44.19 129 GLN A N 1
ATOM 1058 C CA . GLN A 1 129 ? -5.725 -13.632 32.096 1.00 44.19 129 GLN A CA 1
ATOM 1059 C C . GLN A 1 129 ? -4.563 -13.633 33.093 1.00 44.19 129 GLN A C 1
ATOM 1061 O O . GLN A 1 129 ? -3.864 -14.640 33.201 1.00 44.19 129 GLN A O 1
ATOM 1066 N N . GLU A 1 130 ? -4.334 -12.497 33.752 1.00 43.59 130 GLU A N 1
ATOM 1067 C CA . GLU A 1 130 ? -3.546 -12.416 34.992 1.00 43.59 130 GLU A CA 1
ATOM 1068 C C . GLU A 1 130 ? -4.376 -12.870 36.198 1.00 43.59 130 GLU A C 1
ATOM 1070 O O . GLU A 1 130 ? -5.591 -12.551 36.241 1.00 43.59 130 GLU A O 1
#

Foldseek 3Di:
DDDDDDDDPPPCPDPDDDWDKDKDKDKDWDADPVQQKIKIKIKMWIKIWFQWDQDPVQRFIWGKIKIKIKMWIWIDGLFWIKIWIFMFIWMWTWTQCPPRPDDDGTDTDGDGPRPGPTDMDTDGDDDDDD

Organism: NCBI:txid360622

Secondary structure (DSSP, 8-state):
-------------STT---EEEEEEEEEEEEETTTTEEEEEEEEEEEEEEEEEE-TTT--EEEEEEEEEEEEEEEEETTEEEEEEEEEEEEEEEE-TTSSSS----EEEEE-------EEEEE-------

Sequence (130 aa):
MAGNYPGYEVCSIYGDYETTYSSKTFRAKHENKQNGSYERFTAKDKKVSHEPFVDKSSGCEGYKDEHTKTSTYKTGDKNGYTEYHREVKVKVKHVDYGKCNNNNKAKRSYYDSSSKKNNYKRVKWSYDQE

pLDDT: mean 71.1, std 20.42, range [28.31, 94.56]